Protein AF-A0A7Y5VYS8-F1 (afdb_monomer_lite)

Secondary structure (DSSP, 8-state):
----------PPPHHHHHHHHHHHHHHHHHHH-S-PPPPPSS-GGGTTTHHHHTSTTHHHHHHHHHHHHHHTTHHHHTT-

Structure (mmCIF, N/CA/C/O backbone):
data_AF-A0A7Y5VYS8-F1
#
_entry.id   AF-A0A7Y5VYS8-F1
#
loop_
_atom_site.group_PDB
_atom_site.id
_atom_site.type_symbol
_atom_site.label_atom_id
_atom_site.label_alt_id
_atom_site.label_comp_id
_atom_site.label_asym_id
_atom_site.label_entity_id
_atom_site.label_seq_id
_atom_site.pdbx_PDB_ins_code
_atom_site.Cartn_x
_atom_site.Cartn_y
_atom_site.Cartn_z
_atom_site.occupancy
_atom_site.B_iso_or_equiv
_atom_site.auth_seq_id
_atom_site.auth_comp_id
_atom_site.auth_asym_id
_atom_site.auth_atom_id
_atom_site.pdbx_PDB_model_num
ATOM 1 N N . MET A 1 1 ? 16.395 1.020 -53.654 1.00 45.31 1 MET A N 1
ATOM 2 C CA . MET A 1 1 ? 17.192 0.382 -52.586 1.00 45.31 1 MET A CA 1
ATOM 3 C C . MET A 1 1 ? 16.717 0.981 -51.271 1.00 45.31 1 MET A C 1
ATOM 5 O O . MET A 1 1 ? 17.075 2.106 -50.965 1.00 45.31 1 MET A O 1
ATOM 9 N N . ILE A 1 2 ? 15.775 0.318 -50.597 1.00 56.22 2 ILE A N 1
ATOM 10 C CA . ILE A 1 2 ? 15.103 0.841 -49.397 1.00 56.22 2 ILE A CA 1
ATOM 11 C C . ILE A 1 2 ? 15.691 0.089 -48.204 1.00 56.22 2 ILE A C 1
ATOM 13 O O . ILE A 1 2 ? 15.449 -1.104 -48.058 1.00 56.22 2 ILE A O 1
ATOM 17 N N . TRP A 1 3 ? 16.501 0.775 -47.401 1.00 54.78 3 TRP A N 1
ATOM 18 C CA . TRP A 1 3 ? 17.038 0.276 -46.135 1.00 54.78 3 TRP A CA 1
ATOM 19 C C . TRP A 1 3 ? 16.519 1.186 -45.026 1.00 54.78 3 TRP A C 1
ATOM 21 O O . TRP A 1 3 ? 17.062 2.260 -44.790 1.00 54.78 3 TRP A O 1
ATOM 31 N N . TRP A 1 4 ? 15.427 0.776 -44.384 1.00 58.56 4 TRP A N 1
ATOM 32 C CA . TRP A 1 4 ? 14.898 1.436 -43.194 1.00 58.56 4 TRP A CA 1
ATOM 33 C C . TRP A 1 4 ? 15.314 0.606 -41.975 1.00 58.56 4 TRP A C 1
ATOM 35 O O . TRP A 1 4 ? 14.808 -0.510 -41.825 1.00 58.56 4 TRP A O 1
ATOM 45 N N . PRO A 1 5 ? 16.220 1.076 -41.098 1.00 61.12 5 PRO A N 1
ATOM 46 C CA . PRO A 1 5 ? 16.431 0.418 -39.823 1.00 61.12 5 PRO A CA 1
ATOM 47 C C . PRO A 1 5 ? 15.292 0.843 -38.895 1.00 61.12 5 PRO A C 1
ATOM 49 O O . PRO A 1 5 ? 15.359 1.857 -38.206 1.00 61.12 5 PRO A O 1
ATOM 52 N N . PHE A 1 6 ? 14.210 0.068 -38.883 1.00 61.09 6 PHE A N 1
ATOM 53 C CA . PHE A 1 6 ? 13.255 0.115 -37.782 1.00 61.09 6 PHE A CA 1
ATOM 54 C C . PHE A 1 6 ? 13.942 -0.445 -36.533 1.00 61.09 6 PHE A C 1
ATOM 56 O O . PHE A 1 6 ? 13.847 -1.636 -36.242 1.00 61.09 6 PHE A O 1
ATOM 63 N N . HIS A 1 7 ? 14.656 0.401 -35.793 1.00 58.22 7 HIS A N 1
ATOM 64 C CA . HIS A 1 7 ? 15.135 0.047 -34.464 1.00 58.22 7 HIS A CA 1
ATOM 65 C C . HIS A 1 7 ? 13.964 0.171 -33.476 1.00 58.22 7 HIS A C 1
ATOM 67 O O . HIS A 1 7 ? 13.755 1.201 -32.844 1.00 58.22 7 HIS A O 1
ATOM 73 N N . ARG A 1 8 ? 13.141 -0.881 -33.392 1.00 58.06 8 ARG A N 1
ATOM 74 C CA . ARG A 1 8 ? 12.418 -1.199 -32.149 1.00 58.06 8 ARG A CA 1
ATOM 75 C C . ARG A 1 8 ? 13.499 -1.675 -31.161 1.00 58.06 8 ARG A C 1
ATOM 77 O O . ARG A 1 8 ? 14.320 -2.492 -31.555 1.00 58.06 8 ARG A O 1
ATOM 84 N N . SER A 1 9 ? 13.597 -1.208 -29.921 1.00 54.72 9 SER A N 1
ATOM 85 C CA . SER A 1 9 ? 12.528 -0.811 -29.005 1.00 54.72 9 SER A CA 1
ATOM 86 C C . SER A 1 9 ? 13.107 -0.053 -27.803 1.00 54.72 9 SER A C 1
ATOM 88 O O . SER A 1 9 ? 13.791 -0.656 -26.983 1.00 54.72 9 SER A O 1
ATOM 90 N N . ASP A 1 10 ? 12.738 1.215 -27.642 1.00 58.22 10 ASP A N 1
ATOM 91 C CA . ASP A 1 10 ? 13.007 2.025 -26.438 1.00 58.22 10 ASP A CA 1
ATOM 92 C C . ASP A 1 10 ? 12.017 1.707 -25.293 1.00 58.22 10 ASP A C 1
ATOM 94 O O . ASP A 1 10 ? 11.745 2.517 -24.408 1.00 58.22 10 ASP A O 1
ATOM 98 N N . LEU A 1 11 ? 11.383 0.530 -25.350 1.00 65.56 11 LEU A N 1
ATOM 99 C CA . LEU A 1 11 ? 10.369 0.145 -24.381 1.00 65.56 11 LEU A CA 1
ATOM 100 C C . LEU A 1 11 ? 11.062 -0.302 -23.090 1.00 65.56 11 LEU A C 1
ATOM 102 O O . LEU A 1 11 ? 11.898 -1.210 -23.136 1.00 65.56 11 LEU A O 1
ATOM 106 N N . PRO A 1 12 ? 10.710 0.291 -21.937 1.00 71.88 12 PRO A N 1
ATOM 107 C CA . PRO A 1 12 ? 11.280 -0.103 -20.660 1.00 71.88 12 PRO A CA 1
ATOM 108 C C . PRO A 1 12 ? 11.017 -1.590 -20.410 1.00 71.88 12 PRO A C 1
ATOM 110 O O . PRO A 1 12 ? 9.907 -2.087 -20.625 1.00 71.88 12 PRO A O 1
ATOM 113 N N . SER A 1 13 ? 12.036 -2.309 -19.932 1.00 82.62 13 SER A N 1
ATOM 114 C CA . SER A 1 13 ? 11.869 -3.701 -19.500 1.00 82.62 13 SER A CA 1
ATOM 115 C C . SER A 1 13 ? 10.753 -3.808 -18.451 1.00 82.62 13 SER A C 1
ATOM 117 O O . SER A 1 13 ? 10.475 -2.840 -17.740 1.00 82.62 13 SER A O 1
ATOM 119 N N . ARG A 1 14 ? 10.120 -4.979 -18.293 1.00 74.88 14 ARG A N 1
AT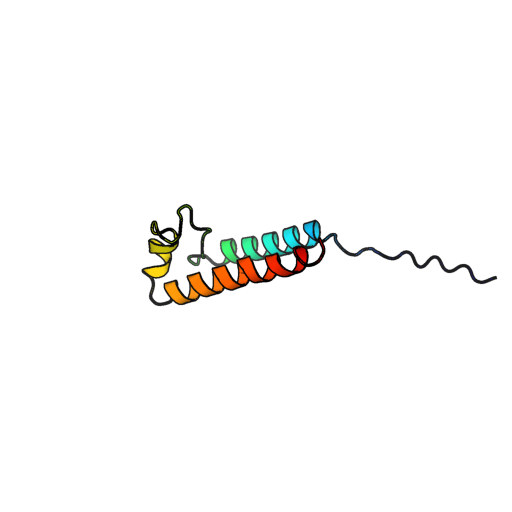OM 120 C CA . ARG A 1 14 ? 9.105 -5.175 -17.235 1.00 74.88 14 ARG A CA 1
ATOM 121 C C . ARG A 1 14 ? 9.635 -4.785 -15.851 1.00 74.88 14 ARG A C 1
ATOM 123 O O . ARG A 1 14 ? 8.936 -4.127 -15.090 1.00 74.88 14 ARG A O 1
ATOM 130 N N . ALA A 1 15 ? 10.896 -5.105 -15.559 1.00 71.06 15 ALA A N 1
ATOM 131 C CA . ALA A 1 15 ? 11.548 -4.715 -14.311 1.00 71.06 15 ALA A CA 1
ATOM 132 C C . ALA A 1 15 ? 11.662 -3.186 -14.151 1.00 71.06 15 ALA A C 1
ATOM 134 O O . ALA A 1 15 ? 11.486 -2.667 -13.052 1.00 71.06 15 ALA A O 1
ATOM 135 N N . GLU A 1 16 ? 11.949 -2.464 -15.235 1.00 82.06 16 GLU A N 1
ATOM 136 C CA . GLU A 1 16 ? 11.983 -0.995 -15.266 1.00 82.06 16 GLU A CA 1
ATOM 137 C C . GLU A 1 16 ? 10.584 -0.409 -15.020 1.00 82.06 16 GLU A C 1
ATOM 139 O O . GLU A 1 16 ? 10.417 0.472 -14.180 1.00 82.06 16 GLU A O 1
ATOM 144 N N . GLN A 1 17 ? 9.559 -0.960 -15.679 1.00 81.00 17 GLN A N 1
ATOM 145 C CA . GLN A 1 17 ? 8.163 -0.546 -15.502 1.00 81.00 17 GLN A CA 1
ATOM 146 C C . GLN A 1 17 ? 7.688 -0.755 -14.058 1.00 81.00 17 GLN A C 1
ATOM 148 O O . GLN A 1 17 ? 7.085 0.144 -13.474 1.00 81.00 17 GLN A O 1
ATOM 153 N N . MET A 1 18 ? 8.029 -1.893 -13.445 1.00 78.00 18 MET A N 1
ATOM 154 C CA . MET A 1 18 ? 7.699 -2.174 -12.044 1.00 78.00 18 MET A CA 1
ATOM 155 C C . MET A 1 18 ? 8.436 -1.241 -11.079 1.00 78.00 18 MET A C 1
ATOM 157 O O . MET A 1 18 ? 7.833 -0.745 -10.128 1.00 78.00 18 MET A O 1
ATOM 161 N N . ARG A 1 19 ? 9.713 -0.929 -11.343 1.00 80.88 19 ARG A N 1
ATOM 162 C CA . ARG A 1 19 ? 10.473 0.060 -10.559 1.00 80.88 19 ARG A CA 1
ATOM 163 C C . ARG A 1 19 ? 9.837 1.451 -10.624 1.00 80.88 19 ARG A C 1
ATOM 165 O O . ARG A 1 19 ? 9.735 2.114 -9.589 1.00 80.88 19 ARG A O 1
ATOM 172 N N . LEU A 1 20 ? 9.381 1.880 -11.801 1.00 85.44 20 LEU A N 1
ATOM 173 C CA . LEU A 1 20 ? 8.712 3.171 -11.991 1.00 85.44 20 LEU A CA 1
ATOM 174 C C . LEU A 1 20 ? 7.351 3.217 -11.289 1.00 85.44 20 LEU A C 1
ATOM 176 O O . LEU A 1 20 ? 7.079 4.168 -10.555 1.00 85.44 20 LEU A O 1
ATOM 180 N N . ALA A 1 21 ? 6.531 2.177 -11.452 1.00 82.44 21 ALA A N 1
ATOM 181 C CA . ALA A 1 21 ? 5.244 2.062 -10.771 1.00 82.44 21 ALA A CA 1
ATOM 182 C C . ALA A 1 21 ? 5.412 2.093 -9.243 1.00 82.44 21 ALA A C 1
ATOM 184 O O . ALA A 1 21 ? 4.719 2.845 -8.554 1.00 82.44 21 ALA A O 1
ATOM 185 N N . HIS A 1 22 ? 6.389 1.346 -8.719 1.00 79.56 22 HIS A N 1
ATOM 186 C CA . HIS A 1 22 ? 6.696 1.324 -7.292 1.00 79.56 22 HIS A CA 1
ATOM 187 C C . HIS A 1 22 ? 7.190 2.682 -6.781 1.00 79.56 22 HIS A C 1
ATOM 189 O O . HIS A 1 22 ? 6.726 3.156 -5.745 1.00 79.56 22 HIS A O 1
ATOM 195 N N . SER A 1 23 ? 8.092 3.334 -7.521 1.00 84.56 23 SER A N 1
ATOM 196 C CA . SER A 1 23 ? 8.601 4.665 -7.173 1.00 84.56 23 SER A CA 1
ATOM 197 C C . SER A 1 23 ? 7.470 5.689 -7.105 1.00 84.56 23 SER A C 1
ATOM 199 O O . SER A 1 23 ? 7.368 6.424 -6.127 1.00 84.56 23 SER A O 1
ATOM 201 N N . HIS A 1 24 ? 6.571 5.690 -8.093 1.00 85.75 24 HIS A N 1
ATOM 202 C CA . HIS A 1 24 ? 5.435 6.607 -8.127 1.00 85.75 24 HIS A CA 1
ATOM 203 C C . HIS A 1 24 ? 4.466 6.365 -6.962 1.00 85.75 24 HIS A C 1
ATOM 205 O O . HIS A 1 24 ? 4.077 7.313 -6.273 1.00 85.75 24 HIS A O 1
ATOM 211 N N . TRP A 1 25 ? 4.130 5.101 -6.693 1.00 82.38 25 TRP A N 1
ATOM 212 C CA . TRP A 1 25 ? 3.312 4.734 -5.539 1.00 82.38 25 TRP A CA 1
ATOM 213 C C . TRP A 1 25 ? 3.947 5.205 -4.224 1.00 82.38 25 TRP A C 1
ATOM 215 O O . TRP A 1 25 ? 3.270 5.836 -3.411 1.00 82.38 25 TRP A O 1
ATOM 225 N N . LEU A 1 26 ? 5.249 4.967 -4.031 1.00 82.38 26 LEU A N 1
ATOM 226 C CA . LEU A 1 26 ? 5.958 5.339 -2.806 1.00 82.38 26 LEU A CA 1
ATOM 227 C C . LEU A 1 26 ? 6.015 6.861 -2.622 1.00 82.38 26 LEU A C 1
ATOM 229 O O . LEU A 1 26 ? 5.790 7.352 -1.516 1.00 82.38 26 LEU A O 1
ATOM 233 N N . THR A 1 27 ? 6.258 7.618 -3.695 1.00 89.25 27 THR A N 1
ATOM 234 C CA . THR A 1 27 ? 6.204 9.086 -3.665 1.00 89.25 27 THR A CA 1
ATOM 235 C C . THR A 1 27 ? 4.822 9.580 -3.241 1.00 89.25 27 THR A C 1
ATOM 237 O O . THR A 1 27 ? 4.728 10.417 -2.342 1.00 89.25 27 THR A O 1
ATOM 240 N N . GLY A 1 28 ? 3.750 9.036 -3.827 1.00 84.94 28 GLY A N 1
ATOM 241 C CA . GLY A 1 28 ? 2.378 9.376 -3.442 1.00 84.94 28 GLY A CA 1
ATOM 242 C C . GLY A 1 28 ? 2.069 9.016 -1.986 1.00 84.94 28 GLY A C 1
ATOM 243 O O . GLY A 1 28 ? 1.443 9.799 -1.268 1.00 84.94 28 GLY A O 1
ATOM 244 N N . ALA A 1 29 ? 2.566 7.869 -1.522 1.00 82.69 29 ALA A N 1
ATOM 245 C CA . ALA A 1 29 ? 2.404 7.422 -0.147 1.00 82.69 29 ALA A CA 1
ATOM 246 C C . ALA A 1 29 ? 3.050 8.385 0.852 1.00 82.69 29 ALA A C 1
ATOM 248 O O . ALA A 1 29 ? 2.376 8.869 1.766 1.00 82.69 29 ALA A O 1
ATOM 249 N N . LEU A 1 30 ? 4.325 8.717 0.636 1.00 83.62 30 LEU A N 1
ATOM 250 C CA . LEU A 1 30 ? 5.089 9.609 1.508 1.00 83.62 30 LEU A CA 1
ATOM 251 C C . LEU A 1 30 ? 4.529 11.037 1.517 1.00 83.62 30 LEU A C 1
ATOM 253 O O . LEU A 1 30 ? 4.447 11.647 2.581 1.00 83.62 30 LEU A O 1
ATOM 257 N N . ALA A 1 31 ? 4.100 11.556 0.363 1.00 89.31 31 ALA A N 1
ATOM 258 C CA . ALA A 1 31 ? 3.552 12.909 0.258 1.00 89.31 31 ALA A CA 1
ATOM 259 C C . ALA A 1 31 ? 2.173 13.063 0.924 1.00 89.31 31 ALA A C 1
ATOM 261 O O . ALA A 1 31 ? 1.807 14.158 1.346 1.00 89.31 31 ALA A O 1
ATOM 262 N N . SER A 1 32 ? 1.392 11.984 1.021 1.00 83.00 32 SER A N 1
ATOM 263 C CA . SER A 1 32 ? -0.002 12.058 1.473 1.00 83.00 32 SER A CA 1
ATOM 264 C C . SER A 1 32 ? -0.186 12.320 2.972 1.00 83.00 32 SER A C 1
ATOM 266 O O . SER A 1 32 ? -1.265 12.747 3.379 1.00 83.00 32 SER A O 1
ATOM 268 N N . GLY A 1 33 ? 0.803 11.974 3.807 1.00 78.31 33 GLY A N 1
ATOM 269 C CA . GLY A 1 33 ? 0.662 11.958 5.271 1.00 78.31 33 GLY A CA 1
ATOM 270 C C . GLY 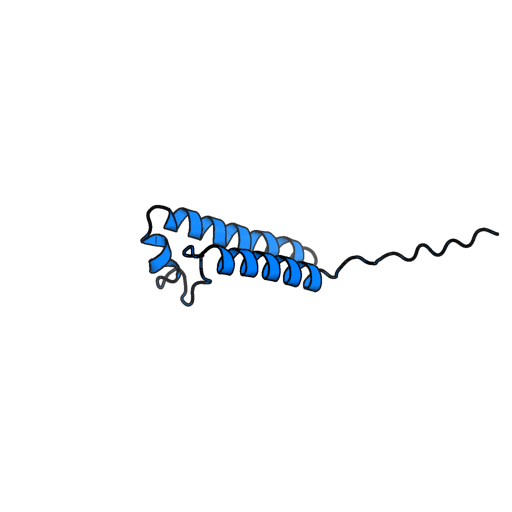A 1 33 ? -0.430 11.013 5.804 1.00 78.31 33 GLY A C 1
ATOM 271 O O . GLY A 1 33 ? -0.709 11.009 7.003 1.00 78.31 33 GLY A O 1
ATOM 272 N N . ARG A 1 34 ? -1.068 10.215 4.936 1.00 77.88 34 ARG A N 1
ATOM 273 C CA . ARG A 1 34 ? -2.147 9.288 5.287 1.00 77.88 34 ARG A CA 1
ATOM 274 C C . ARG A 1 34 ? -1.582 7.938 5.734 1.00 77.88 34 ARG A C 1
ATOM 276 O O . ARG A 1 34 ? -0.526 7.525 5.253 1.00 77.88 34 ARG A O 1
ATOM 283 N N . PRO A 1 35 ? -2.295 7.200 6.602 1.00 69.75 35 PRO A N 1
ATOM 284 C CA . PRO A 1 35 ? -1.961 5.810 6.872 1.00 69.75 35 PRO A CA 1
ATOM 285 C C . PRO A 1 35 ? -2.112 4.989 5.583 1.00 69.75 35 PRO A C 1
ATOM 287 O O . PRO A 1 35 ? -3.217 4.798 5.085 1.00 69.75 35 PRO A O 1
ATOM 290 N N . TYR A 1 36 ? -0.986 4.533 5.031 1.00 70.56 36 TYR A N 1
ATOM 291 C CA . 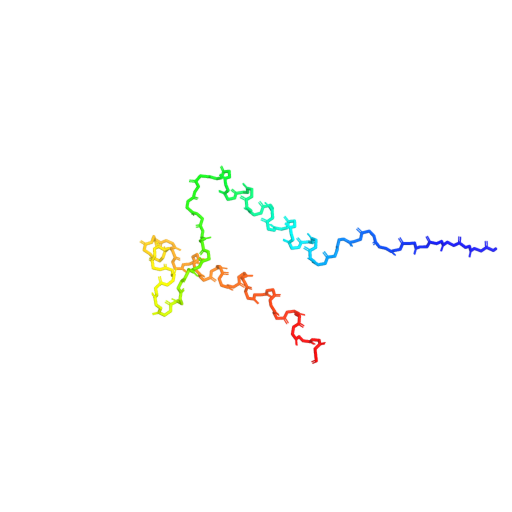TYR A 1 36 ? -0.944 3.674 3.847 1.00 70.56 36 TYR A CA 1
ATOM 292 C C . TYR A 1 36 ? -0.972 2.189 4.232 1.00 70.56 36 TYR A C 1
ATOM 294 O O . TYR A 1 36 ? -0.405 1.816 5.269 1.00 70.56 36 TYR A O 1
ATOM 302 N N . PRO A 1 37 ? -1.583 1.324 3.401 1.00 70.12 37 PRO A N 1
ATOM 303 C CA . PRO A 1 37 ? -1.527 -0.115 3.603 1.00 70.12 37 PRO A CA 1
ATOM 304 C C . PRO A 1 37 ? -0.071 -0.587 3.519 1.00 70.12 37 PRO A C 1
ATOM 306 O O . PRO A 1 37 ? 0.634 -0.340 2.541 1.00 70.12 37 PRO A O 1
ATOM 309 N N . LYS A 1 38 ? 0.389 -1.241 4.587 1.00 72.06 38 LYS A N 1
ATOM 310 C CA . LYS A 1 38 ? 1.726 -1.834 4.677 1.00 72.06 38 LYS A CA 1
ATOM 311 C C . LYS A 1 38 ? 1.651 -3.303 4.290 1.00 72.06 38 LYS A C 1
ATOM 313 O O . LYS A 1 38 ? 0.652 -3.959 4.579 1.00 72.06 38 LYS A O 1
ATOM 318 N N . ILE A 1 39 ? 2.735 -3.820 3.712 1.00 74.00 39 ILE A N 1
ATOM 319 C CA . ILE A 1 39 ? 2.890 -5.264 3.529 1.00 74.00 39 ILE A CA 1
ATOM 320 C C . ILE A 1 39 ? 2.820 -5.915 4.918 1.00 74.00 39 ILE A C 1
ATOM 322 O O . ILE A 1 39 ? 3.568 -5.506 5.816 1.00 74.00 39 ILE A O 1
ATOM 326 N N . PRO A 1 40 ? 1.916 -6.881 5.132 1.00 75.75 40 PRO A N 1
ATOM 327 C CA . PRO A 1 40 ? 1.776 -7.528 6.423 1.00 75.75 40 PRO A CA 1
ATOM 328 C C . PRO A 1 40 ? 3.063 -8.291 6.766 1.00 75.75 40 PRO A C 1
ATOM 330 O O . PRO A 1 40 ? 3.538 -9.118 5.994 1.00 75.75 40 PRO A O 1
ATOM 333 N N . LEU A 1 41 ? 3.622 -8.028 7.951 1.00 80.88 41 LEU A N 1
ATOM 334 C CA . LEU A 1 41 ? 4.832 -8.708 8.446 1.00 80.88 41 LEU A CA 1
ATOM 335 C C . LEU A 1 41 ? 4.545 -10.109 9.016 1.00 80.88 41 LEU A C 1
ATOM 337 O O . LEU A 1 41 ? 5.468 -10.841 9.360 1.00 80.88 41 LEU A O 1
ATOM 341 N N . ARG A 1 42 ? 3.265 -10.465 9.164 1.00 82.62 42 ARG A N 1
ATOM 342 C CA . ARG A 1 42 ? 2.787 -11.766 9.652 1.00 82.62 42 ARG A CA 1
ATOM 343 C C . ARG A 1 42 ? 1.788 -12.341 8.666 1.00 82.62 42 ARG A C 1
ATOM 345 O O . ARG A 1 42 ? 1.165 -11.595 7.908 1.00 82.62 42 ARG A O 1
ATOM 352 N N . ARG A 1 43 ? 1.576 -13.658 8.713 1.00 80.44 43 ARG A N 1
ATOM 353 C CA . ARG A 1 43 ? 0.519 -14.293 7.914 1.00 80.44 43 ARG A CA 1
ATOM 354 C C . ARG A 1 43 ? -0.829 -13.667 8.268 1.00 80.44 43 ARG A C 1
ATOM 356 O O . ARG A 1 43 ? -1.061 -13.259 9.406 1.00 80.44 43 ARG A O 1
ATOM 363 N N . VAL A 1 44 ? -1.751 -13.624 7.308 1.00 78.38 44 VAL A N 1
ATOM 364 C CA . VAL A 1 44 ? -3.107 -13.096 7.546 1.00 78.38 44 VAL A CA 1
ATOM 365 C C . VAL A 1 44 ? -3.796 -13.864 8.678 1.00 78.38 44 VAL A C 1
ATOM 367 O O . VAL A 1 44 ? -4.359 -13.240 9.573 1.00 78.38 44 VAL A O 1
ATOM 370 N N . ALA A 1 45 ? -3.644 -15.194 8.700 1.00 79.94 45 ALA A N 1
ATOM 371 C CA . ALA A 1 45 ? -4.138 -16.068 9.768 1.00 79.94 45 ALA A CA 1
ATOM 372 C C . ALA A 1 45 ? -3.550 -15.750 11.160 1.00 79.94 45 ALA A C 1
ATOM 374 O O . ALA A 1 45 ? -4.155 -16.081 12.171 1.00 79.94 45 ALA A O 1
ATOM 375 N N . GLU A 1 46 ? -2.400 -15.074 11.215 1.00 85.75 46 GLU A N 1
ATOM 376 C CA . GLU A 1 46 ? -1.692 -14.663 12.437 1.00 85.75 46 GLU A CA 1
ATOM 377 C C . GLU A 1 46 ? -1.852 -13.154 12.726 1.00 85.75 46 GLU A C 1
ATOM 379 O O . GLU A 1 46 ? -1.140 -12.581 13.556 1.00 85.75 46 GLU A O 1
ATOM 384 N N . GLY A 1 47 ? -2.773 -12.477 12.029 1.00 81.50 47 GLY A N 1
ATOM 385 C CA . GLY A 1 47 ? -3.097 -11.069 12.264 1.00 81.50 47 GLY A CA 1
ATOM 386 C C . GLY A 1 47 ? -2.264 -10.060 11.466 1.00 81.50 47 GLY A C 1
ATOM 387 O O . GLY A 1 47 ? -2.169 -8.905 11.883 1.00 81.50 47 GLY A O 1
ATOM 388 N N . GLY A 1 48 ? -1.696 -10.446 10.318 1.00 82.56 48 GLY A N 1
ATOM 389 C CA . GLY A 1 48 ? -0.897 -9.568 9.443 1.00 82.56 48 GLY A CA 1
ATOM 390 C C . GLY A 1 48 ? -1.545 -8.226 9.066 1.00 82.56 48 GLY A C 1
ATOM 391 O O . GLY A 1 48 ? -0.843 -7.225 8.957 1.00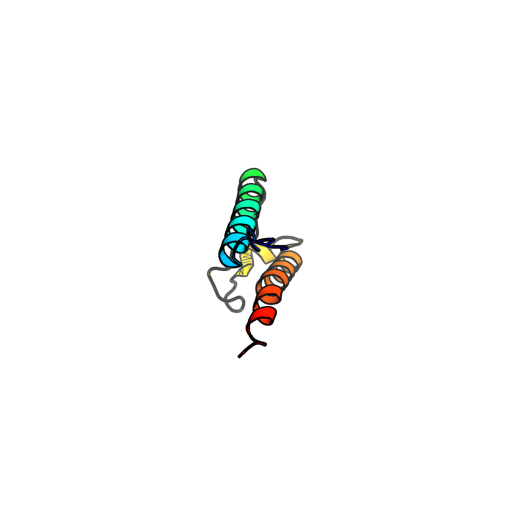 82.56 48 GLY A O 1
ATOM 392 N N . PHE A 1 49 ? -2.878 -8.181 8.954 1.00 82.44 49 PHE A N 1
ATOM 393 C CA . PHE A 1 49 ? -3.657 -6.960 8.693 1.00 82.44 49 PHE A CA 1
ATOM 394 C C . PHE A 1 49 ? -4.456 -6.458 9.900 1.00 82.44 49 PHE A C 1
ATOM 396 O O . PHE A 1 49 ? -5.295 -5.582 9.741 1.00 82.44 49 PHE A O 1
ATOM 403 N N . SER A 1 50 ? -4.226 -6.979 11.106 1.00 84.31 50 SER A N 1
ATOM 404 C CA . SER A 1 50 ? -5.034 -6.647 12.295 1.00 84.31 50 SER A CA 1
ATOM 405 C C . SER A 1 50 ? -5.160 -5.139 12.544 1.00 84.31 50 SER A C 1
ATOM 407 O O . SER A 1 50 ? -6.262 -4.646 12.760 1.00 84.31 50 SER A O 1
ATOM 409 N N . ALA A 1 51 ? -4.057 -4.394 12.428 1.00 81.44 51 ALA A N 1
ATOM 410 C CA . ALA A 1 51 ? -4.051 -2.939 12.576 1.00 81.44 51 ALA A CA 1
ATOM 411 C C . ALA A 1 51 ? -4.818 -2.208 11.461 1.00 81.44 51 ALA A C 1
ATOM 413 O O . ALA A 1 51 ? -5.434 -1.180 11.720 1.00 81.44 51 ALA A O 1
ATOM 414 N N . LEU A 1 52 ? -4.789 -2.736 10.231 1.00 82.00 52 LEU A N 1
ATOM 415 C CA . LEU A 1 52 ? -5.534 -2.175 9.106 1.00 82.00 52 LEU A CA 1
ATOM 416 C C . LEU A 1 52 ? -7.025 -2.465 9.280 1.00 82.00 52 LEU A C 1
ATOM 418 O O . LEU A 1 52 ? -7.814 -1.540 9.274 1.00 82.00 52 LEU A O 1
ATOM 422 N N . VAL A 1 53 ? -7.397 -3.723 9.532 1.00 84.25 53 VAL A N 1
ATOM 423 C CA . VAL A 1 53 ? -8.783 -4.195 9.712 1.00 84.25 53 VAL A CA 1
ATOM 424 C C . VAL A 1 53 ? -9.485 -3.545 10.909 1.00 84.25 53 VAL A C 1
ATOM 426 O O . VAL A 1 53 ? -10.710 -3.506 10.940 1.00 84.25 53 VAL A O 1
ATOM 429 N N . ALA A 1 54 ? -8.737 -3.011 11.876 1.00 87.06 54 ALA A N 1
ATOM 430 C CA . ALA A 1 54 ? -9.298 -2.245 12.986 1.00 87.06 54 ALA A CA 1
ATOM 431 C C . ALA A 1 54 ? -9.867 -0.870 12.570 1.00 87.06 54 ALA A C 1
ATOM 433 O O . ALA A 1 54 ? -10.546 -0.235 13.376 1.00 87.06 54 ALA A O 1
ATOM 434 N N . THR A 1 55 ? -9.601 -0.387 11.349 1.00 83.56 55 THR A N 1
ATOM 435 C CA . THR A 1 55 ? -10.194 0.852 10.821 1.00 83.56 55 THR A CA 1
ATOM 436 C C . THR A 1 55 ? -11.541 0.581 10.132 1.00 83.56 55 THR A C 1
ATOM 438 O O . THR A 1 55 ? -11.771 -0.542 9.678 1.00 83.56 55 THR A O 1
ATOM 441 N N . PRO A 1 56 ? -12.429 1.592 10.004 1.00 86.38 56 PRO A N 1
ATOM 442 C CA . PRO A 1 56 ? -13.756 1.415 9.399 1.00 86.38 56 PRO A CA 1
ATOM 443 C C . PRO A 1 56 ? -13.731 0.764 8.007 1.00 86.38 56 PRO A C 1
ATOM 445 O O . PRO A 1 56 ? -14.518 -0.138 7.739 1.00 86.38 56 PRO A O 1
ATOM 448 N N . ASP A 1 57 ? -12.771 1.155 7.164 1.00 83.81 57 ASP A N 1
ATOM 449 C CA . ASP A 1 57 ? -12.630 0.662 5.784 1.00 83.81 57 ASP A CA 1
ATOM 450 C C . ASP A 1 57 ? -11.513 -0.387 5.631 1.00 83.81 57 ASP A C 1
ATOM 452 O O . ASP A 1 57 ? -11.192 -0.845 4.532 1.00 83.81 57 ASP A O 1
ATOM 456 N N . GLY A 1 58 ? -10.904 -0.796 6.743 1.00 82.25 58 GLY A N 1
ATOM 457 C CA . GLY A 1 58 ? -9.664 -1.560 6.773 1.00 82.25 58 GLY A CA 1
ATOM 458 C C . GLY A 1 58 ? -9.720 -2.919 6.095 1.00 82.25 58 GLY A C 1
ATOM 459 O O . GLY A 1 58 ? -8.756 -3.349 5.460 1.00 82.25 58 GLY A O 1
ATOM 460 N N . ARG A 1 59 ? -10.866 -3.596 6.209 1.00 83.69 59 ARG A N 1
ATOM 461 C CA . ARG A 1 59 ? -11.110 -4.870 5.524 1.00 83.69 59 ARG A CA 1
ATOM 462 C C . ARG A 1 59 ? -11.151 -4.688 4.009 1.00 83.69 59 ARG A C 1
ATOM 464 O O . ARG A 1 59 ? -10.474 -5.423 3.303 1.00 83.69 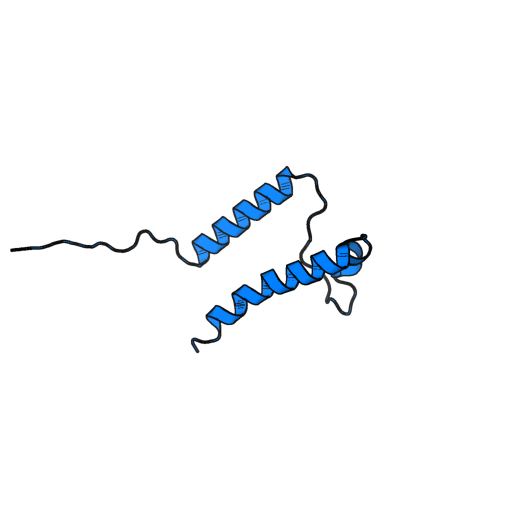59 ARG A O 1
ATOM 471 N N . GLN A 1 60 ? -11.865 -3.670 3.531 1.00 84.69 60 GLN A N 1
ATOM 472 C CA . GLN A 1 60 ? -11.966 -3.370 2.104 1.00 84.69 60 GLN A CA 1
ATOM 473 C C . GLN A 1 60 ? -10.592 -3.009 1.519 1.00 84.69 60 GLN A C 1
ATOM 475 O O . GLN A 1 60 ? -10.246 -3.437 0.421 1.00 84.69 60 GLN A O 1
ATOM 480 N N . TRP A 1 61 ? -9.765 -2.287 2.278 1.00 83.06 61 TRP A N 1
ATOM 481 C CA . TRP A 1 61 ? -8.389 -1.985 1.879 1.00 83.06 61 TRP A CA 1
ATOM 482 C C . TRP A 1 61 ? -7.481 -3.219 1.845 1.00 83.06 61 TRP A C 1
ATOM 484 O O . TRP A 1 61 ? -6.644 -3.318 0.949 1.00 83.06 61 TRP A O 1
ATOM 494 N N . ALA A 1 62 ? -7.636 -4.159 2.781 1.00 82.94 62 ALA A N 1
ATOM 495 C CA . ALA A 1 62 ? -6.884 -5.415 2.767 1.00 82.94 62 ALA A CA 1
ATOM 496 C C . ALA A 1 62 ? -7.228 -6.275 1.536 1.00 82.94 62 AL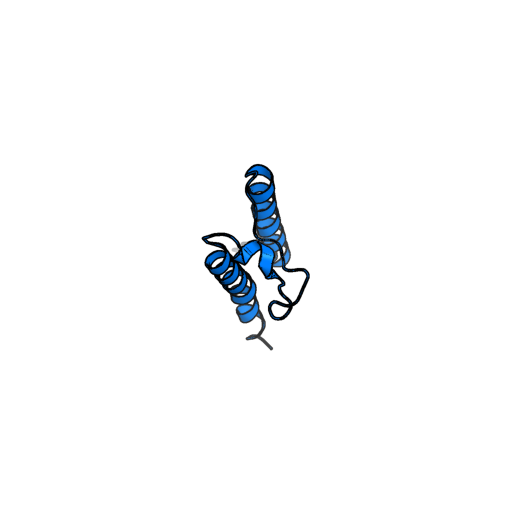A A C 1
ATOM 498 O O . ALA A 1 62 ? -6.326 -6.829 0.909 1.00 82.94 62 ALA A O 1
ATOM 499 N N . ASP A 1 63 ? -8.508 -6.336 1.160 1.00 83.56 63 ASP A N 1
ATOM 500 C CA . ASP A 1 63 ? -8.968 -7.079 -0.019 1.00 83.56 63 ASP A CA 1
ATOM 501 C C . ASP A 1 63 ? -8.454 -6.441 -1.321 1.00 83.56 63 ASP A C 1
ATOM 503 O O . ASP A 1 63 ? -7.918 -7.132 -2.187 1.00 83.56 63 ASP A O 1
ATOM 507 N N . LEU A 1 64 ? -8.531 -5.108 -1.435 1.00 82.81 64 LEU A N 1
ATOM 508 C CA . LEU A 1 64 ? -7.975 -4.369 -2.576 1.00 82.81 64 LEU A CA 1
ATOM 509 C C . LEU A 1 64 ? -6.465 -4.578 -2.718 1.00 82.81 64 LEU A C 1
ATOM 511 O O . LEU A 1 64 ? -5.970 -4.726 -3.834 1.00 82.81 64 LEU A O 1
ATOM 515 N N . TRP A 1 65 ? -5.739 -4.608 -1.599 1.00 80.06 65 TRP A N 1
ATOM 516 C CA . TRP A 1 65 ? -4.303 -4.863 -1.606 1.00 80.06 65 TRP A CA 1
ATOM 517 C C . TRP A 1 65 ? -3.983 -6.260 -2.151 1.00 80.06 65 TRP A C 1
ATOM 519 O O . TRP A 1 65 ? -3.090 -6.389 -2.986 1.00 80.06 65 TRP A O 1
ATOM 529 N N . TRP A 1 66 ? -4.724 -7.294 -1.734 1.00 78.62 66 TRP A N 1
ATOM 530 C CA . TRP A 1 66 ? -4.512 -8.659 -2.225 1.00 78.62 66 TRP A CA 1
ATOM 531 C C . TRP A 1 66 ? -4.845 -8.828 -3.699 1.00 78.62 66 TRP A C 1
ATOM 533 O O . TRP A 1 66 ? -4.053 -9.436 -4.417 1.00 78.62 66 TRP A O 1
ATOM 543 N N . ASN A 1 67 ? -5.972 -8.274 -4.147 1.00 82.81 67 ASN A N 1
ATOM 544 C CA . ASN A 1 67 ? -6.354 -8.327 -5.555 1.00 82.81 67 ASN A CA 1
ATOM 545 C C . ASN A 1 67 ? -5.274 -7.662 -6.416 1.00 82.81 67 ASN A C 1
ATOM 547 O O . ASN A 1 67 ? -4.746 -8.286 -7.327 1.00 82.81 67 ASN A O 1
ATOM 551 N N . ALA A 1 68 ? -4.828 -6.460 -6.040 1.00 77.69 68 ALA A N 1
ATOM 552 C CA . ALA A 1 68 ? -3.756 -5.772 -6.757 1.00 77.69 68 ALA A CA 1
ATOM 553 C C . ALA A 1 68 ? -2.419 -6.538 -6.730 1.00 77.69 68 ALA A C 1
ATOM 555 O O . ALA A 1 68 ? -1.697 -6.558 -7.724 1.00 77.69 68 ALA A O 1
ATOM 556 N N . ALA A 1 69 ? -2.066 -7.166 -5.603 1.00 75.75 69 ALA A N 1
ATOM 557 C CA . ALA A 1 69 ? -0.813 -7.907 -5.472 1.00 75.75 69 ALA A CA 1
ATOM 558 C C . ALA A 1 69 ? -0.794 -9.205 -6.297 1.00 75.75 69 ALA A C 1
ATOM 560 O O . ALA A 1 69 ? 0.266 -9.593 -6.785 1.00 75.75 69 ALA A O 1
ATOM 561 N N . LEU A 1 70 ? -1.938 -9.883 -6.433 1.00 77.19 70 LEU A N 1
ATOM 562 C CA . LEU A 1 70 ? -2.038 -11.193 -7.083 1.00 77.19 70 LEU A CA 1
ATOM 563 C C . LEU A 1 70 ? -2.467 -11.119 -8.551 1.00 77.19 70 LEU A C 1
ATOM 565 O O . LEU A 1 70 ? -2.069 -11.992 -9.322 1.00 77.19 70 LEU A O 1
ATOM 569 N N . ASP A 1 71 ? -3.196 -10.078 -8.960 1.00 75.12 71 ASP A N 1
ATOM 570 C CA . ASP A 1 71 ? -3.606 -9.885 -10.359 1.00 75.12 71 ASP A CA 1
ATOM 571 C C . ASP A 1 71 ? -2.398 -9.837 -11.306 1.00 75.12 71 ASP A C 1
ATOM 573 O O . ASP A 1 71 ? -2.466 -10.319 -12.432 1.00 75.12 71 ASP A O 1
ATOM 577 N N . HIS A 1 72 ? -1.248 -9.347 -10.836 1.00 61.16 72 HIS A N 1
ATOM 578 C CA . HIS A 1 72 ? -0.022 -9.284 -11.635 1.00 61.16 72 HIS A CA 1
ATOM 579 C C . HIS A 1 72 ? 0.812 -10.575 -11.647 1.00 61.16 72 HIS A C 1
ATOM 581 O O . HIS A 1 72 ? 1.770 -10.663 -12.413 1.00 61.16 72 HIS A O 1
ATOM 587 N N . VAL A 1 73 ? 0.482 -11.578 -10.826 1.00 60.12 73 VAL A N 1
ATOM 588 C CA . VAL A 1 73 ? 1.258 -12.832 -10.737 1.00 60.12 73 VAL A CA 1
ATOM 589 C C . VAL A 1 73 ? 0.810 -13.852 -11.794 1.00 60.12 73 VAL A C 1
ATOM 591 O O . VAL A 1 73 ? 1.633 -14.609 -12.310 1.00 60.12 73 VAL A O 1
ATOM 594 N N . ASN A 1 74 ? -0.470 -13.848 -12.178 1.00 53.09 74 ASN A N 1
ATOM 595 C CA . ASN A 1 74 ? -1.033 -14.858 -13.086 1.00 53.09 74 ASN A CA 1
ATOM 596 C C . ASN A 1 74 ? -0.663 -14.676 -14.570 1.00 53.09 74 ASN A C 1
ATOM 598 O O . ASN A 1 74 ? -0.705 -15.648 -15.328 1.00 53.09 74 ASN A O 1
ATOM 602 N N . ASP A 1 75 ? -0.232 -13.483 -14.987 1.00 53.56 75 ASP A N 1
ATOM 603 C CA . ASP A 1 75 ? 0.191 -13.232 -16.373 1.00 53.56 75 ASP A CA 1
ATOM 604 C C . ASP A 1 75 ? 1.545 -13.881 -16.721 1.00 53.56 75 ASP A C 1
ATOM 606 O O . ASP A 1 75 ? 1.853 -14.079 -17.897 1.00 53.56 75 ASP A O 1
ATOM 610 N N . GLU A 1 76 ? 2.369 -14.236 -15.727 1.00 48.25 76 GLU A N 1
ATOM 611 C CA . GLU A 1 76 ? 3.705 -14.814 -15.960 1.00 48.25 76 GLU A CA 1
ATOM 612 C C . GLU A 1 76 ? 3.740 -16.343 -15.846 1.00 48.25 76 GLU A C 1
ATOM 614 O O . GLU A 1 76 ? 4.606 -16.982 -16.440 1.00 48.25 76 GLU A O 1
ATOM 619 N N . THR A 1 77 ? 2.788 -16.959 -15.138 1.00 47.78 77 THR A N 1
ATOM 620 C CA . THR A 1 77 ? 2.801 -18.421 -14.914 1.00 47.78 77 THR A CA 1
ATOM 621 C C . THR A 1 77 ? 2.151 -19.218 -16.052 1.00 47.78 77 THR A C 1
ATOM 623 O O . THR A 1 77 ? 2.308 -20.431 -16.117 1.00 47.78 77 THR A O 1
ATOM 626 N N . SER A 1 78 ? 1.474 -18.551 -16.992 1.00 42.88 78 SER A N 1
ATOM 627 C CA . SER A 1 78 ? 0.840 -19.192 -18.159 1.00 42.88 78 SER A CA 1
ATOM 628 C C . SER A 1 78 ? 1.796 -19.404 -19.350 1.00 42.88 78 SER A C 1
ATOM 630 O O . SER A 1 78 ? 1.346 -19.719 -20.448 1.00 42.88 78 SER A O 1
ATOM 632 N N . SER A 1 79 ? 3.105 -19.185 -19.174 1.00 45.41 79 SER A N 1
ATOM 633 C CA . SER A 1 79 ? 4.137 -19.345 -20.219 1.00 45.41 79 SER A CA 1
ATOM 634 C C . SER A 1 79 ? 5.254 -20.336 -19.848 1.00 45.41 79 SER A C 1
ATOM 636 O O . SER A 1 79 ? 6.356 -20.229 -20.387 1.00 45.41 79 SER A O 1
ATOM 638 N N . ILE A 1 80 ? 4.987 -21.290 -18.946 1.00 41.78 80 ILE A N 1
ATOM 639 C CA . ILE A 1 80 ? 5.872 -22.440 -18.670 1.00 41.78 80 ILE A CA 1
ATOM 640 C C . ILE A 1 80 ? 5.216 -23.720 -19.180 1.00 41.78 80 ILE A C 1
ATOM 642 O O . ILE A 1 80 ? 4.018 -23.916 -18.880 1.00 41.78 80 ILE A O 1
#

Sequence (80 aa):
MIWWPFHRSDLPSRAEQMRLAHSHWLTGALASGRPYPKIPLRRVAEGGFSALVATPDGRQWADLWWNAALDHVNDETSSI

Foldseek 3Di:
DDDDPPDDDPDDDPVRVVVVVVVVVVVCVVVVPDDDDDQFPDDVVVCSQVVQVVDPCSVVNVVVVVCVVCVVVVVPVVPD

pLDDT: mean 74.12, std 12.57, range [41.78, 89.31]

Radius of gyration: 19.23 Å; chains: 1; bounding box: 31×35×66 Å